Protein 2WBS (pdb70)

Foldseek 3Di:
DFDAFAPPPLDGDTHPDPVVSVVLNVQCDDCFSAFAPPPPPGDTHNDNVVNVLVCCVVVVDFPAAAPVDGDTHSDPVVSVVVVVVVD

Nearest PDB structures (foldseek):
  2wbs-assembly1_A  TM=1.012E+00  e=1.699E-18  Mus musculus
  5kea-assembly1_A  TM=6.544E-01  e=1.961E-14  Mus musculus
  6b0r-assembly1_D  TM=6.477E-01  e=1.232E-09  Homo sapiens
  6blw-assembly1_A  TM=6.410E-01  e=1.616E-09  Homo sapiens
  6b0o-assembly2_D  TM=6.554E-01  e=1.851E-09  Homo sapiens

Radius of gyration: 16.54 Å; Cα contacts (8 Å, |Δi|>4): 108; chains: 1; bounding box: 49×30×31 Å

InterPro domains:
  IPR013087 Zinc finger C2H2-type [PF00096] (400-424)
  IPR013087 Zinc finger C2H2-type [PF00096] (430-454)
  IPR013087 Zinc finger C2H2-type [PF00096] (460-482)
  IPR013087 Zinc finger C2H2-type [PS00028] (402-424)
  IPR013087 Zinc finger C2H2-type [PS00028] (432-454)
  IPR013087 Zinc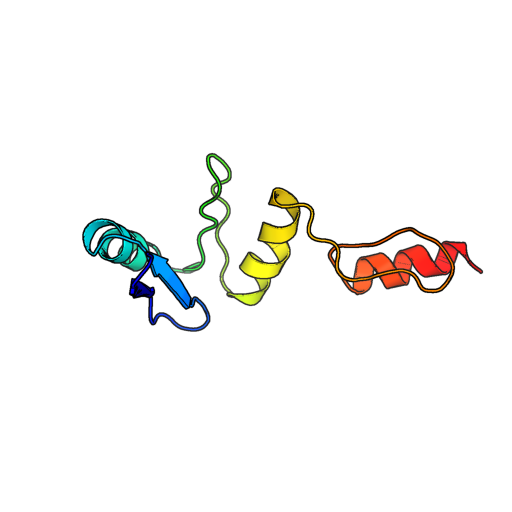 finger C2H2-type [PS00028] (462-482)
  IPR013087 Zinc finger C2H2-type [PS50157] (400-429)
  IPR013087 Zinc finger C2H2-type [PS50157] (430-459)
  IPR013087 Zinc finger C2H2-type [PS50157] (460-483)
  IPR013087 Zinc finger C2H2-type [SM00355] (400-424)
  IPR013087 Zinc finger C2H2-type [SM00355] (430-454)
  IPR013087 Zinc finger C2H2-type [SM00355] (460-482)
  IPR036236 Zinc finger C2H2 superfamily [SSF57667] (414-458)
  IPR036236 Zinc finger C2H2 superfamily [SSF57667] (447-482)

Secondary structure (DSSP, 8-state):
---EE--STTT--EESSHHHHHHHHTTS-SS--EE--STTT--EESSHHHHHHHHHHHH----EE-SSSS-EESSHHHHHHHGGGG-

B-factor: mean 21.45, std 9.94, range [4.9, 62.05]

Organism: Mus musculus (NCBI:txid10090)

Sequence (87 aa):
TATHTCDDYAGCGKTYTKSSHLKAHLRTHTGEKPYHCDWDGCGWKFARSDELTRHYRKHTGHRPFQQCQKCDRAFSRSDHLALHMKRHF

Solvent-accessible surface area: 6526 Å² total; per-residue (Å²): 158,40,109,57,60,2,137,80,71,64,35,43,59,66,45,76,117,72,69,87,26,130,49,22,86,154,41,24,88,65,153,96,14,22,68,11,82,106,140,90,35,69,144,29,29,51,143,34,78,50,19,78,111,23,70,56,134,39,77,28,102,137,68,68,83,4,163,138,44,144,128,24,27,28,64,70,66,76,33,64,122,21,61,125,199,62,192

GO terms:
  GO:0000981 DNA-binding transcription factor activity, RNA polymerase II-specific (F, IDA)
  GO:0045944 positive regulation of transcription by RNA polymerase II (P, IDA)
  GO:0030336 negative regulation of cell migration (P, IMP)
  GO:0006351 DNA-templated transcription (P, IMP)
  GO:0045595 regulation of cell differentiation (P, IDA)
  GO:0045893 positive regulation of DNA-templated transcription (P, IDA)
  GO:0019827 stem cell population maintenance (P, IDA)
  GO:0005634 nucleus (C, EXP)
  GO:0005515 protein binding (F, IPI)
  GO:0005634 nucleus (C, IDA)
  GO:0005737 cytoplasm (C, IDA)
  GO:0000976 transcription cis-regulatory region binding (F, IDA)
  GO:0001228 DNA-binding transcription activator activity, RNA polymerase II-specific (F, IDA)
  GO:0003700 DNA-binding transcription factor activity (F, IDA)
  GO:0031490 chromatin DNA binding (F, IDA)
  GO:0043565 sequence-specific DNA binding (F, IDA)
  GO:1990830 cellular response to leukemia inhibitory factor (P, IEP)
  GO:0032526 response to retinoic acid (P, IDA)
  GO:0006357 regulation of transcription by RNA polymerase II (P, IDA)
  GO:0008285 negative regulation of cell population proliferation (P, IDA)

Structure (mmCIF, N/CA/C/O backbone):
data_2WBS
#
_entry.id   2WBS
#
_cell.length_a   41.000
_cell.length_b   45.970
_cell.length_c   73.910
_cell.angle_alpha   90.00
_cell.angle_beta   90.00
_cell.angle_gamma   90.00
#
_symmetry.space_group_name_H-M   'P 21 21 21'
#
loop_
_entity.id
_entity.type
_entity.pdbx_description
1 polymer 'KRUEPPEL-LIKE FACTOR 4'
2 polymer "5'-D(*GP*AP*GP*GP*CP*GP*CP)-3'"
3 polymer "5'-D(*GP*CP*GP*CP*CP*TP*CP)-3'"
4 non-polymer 'ZINC ION'
5 non-polymer GLYCEROL
6 water water
#
loop_
_atom_site.group_PDB
_atom_site.id
_atom_site.type_symbol
_atom_site.label_atom_id
_atom_site.label_alt_id
_atom_site.label_comp_id
_atom_site.label_asym_id
_atom_site.label_entity_id
_atom_site.label_seq_id
_atom_site.pdbx_PDB_ins_code
_atom_site.Cartn_x
_atom_site.Cartn_y
_atom_site.Cartn_z
_atom_site.occupancy
_atom_site.B_iso_or_equiv
_atom_site.auth_seq_id
_atom_site.auth_comp_id
_atom_site.auth_asym_id
_atom_site.auth_atom_id
_atom_site.pdbx_PDB_model_num
ATOM 1 N N . THR A 1 3 ? 20.016 33.862 -5.110 1.00 42.65 397 THR A N 1
ATOM 2 C CA . THR A 1 3 ? 18.733 33.216 -4.710 1.00 43.01 397 THR A CA 1
ATOM 3 C C . THR A 1 3 ? 18.524 33.355 -3.193 1.00 41.87 397 THR A C 1
ATOM 4 O O . THR A 1 3 ? 17.458 33.786 -2.754 1.00 37.11 397 THR A O 1
ATOM 8 N N . ALA A 1 4 ? 19.552 33.025 -2.406 1.00 45.30 398 ALA A N 1
ATOM 9 C CA . ALA A 1 4 ? 19.497 33.131 -0.939 1.00 45.93 398 ALA A CA 1
ATOM 10 C C . ALA A 1 4 ? 19.927 34.535 -0.485 1.00 46.33 398 ALA A C 1
ATOM 11 O O . ALA A 1 4 ? 21.110 34.875 -0.554 1.00 47.37 398 ALA A O 1
ATOM 13 N N . THR A 1 5 ? 18.965 35.338 -0.027 1.00 46.71 399 THR A N 1
ATOM 14 C CA . THR A 1 5 ? 19.223 36.726 0.392 1.00 47.07 399 THR A CA 1
ATOM 15 C C . THR A 1 5 ? 19.041 36.982 1.907 1.00 47.98 399 THR A C 1
ATOM 16 O O . THR A 1 5 ? 19.415 38.049 2.397 1.00 48.03 399 THR A O 1
ATOM 20 N N . HIS A 1 6 ? 18.487 36.005 2.636 1.00 47.29 400 HIS A N 1
ATOM 21 C CA . HIS A 1 6 ? 18.196 36.138 4.079 1.00 47.15 400 HIS A CA 1
ATOM 22 C C . HIS A 1 6 ? 19.3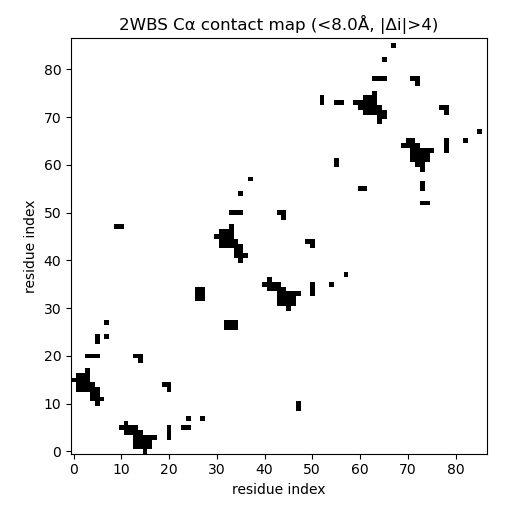09 35.512 4.940 1.00 46.04 400 HIS A C 1
ATOM 23 O O . HIS A 1 6 ? 19.362 34.284 5.114 1.00 43.34 400 HIS A O 1
ATOM 30 N N . THR A 1 7 ? 20.182 36.363 5.480 1.00 41.48 401 THR A N 1
ATOM 31 C CA . THR A 1 7 ? 21.378 35.909 6.196 1.00 41.94 401 THR A CA 1
ATOM 32 C C . THR A 1 7 ? 21.201 35.899 7.722 1.00 39.80 401 THR A C 1
ATOM 33 O O . THR A 1 7 ? 20.724 36.869 8.309 1.00 41.11 401 THR A O 1
ATOM 37 N N . CYS A 1 8 ? 21.586 34.792 8.354 1.00 36.23 402 CYS A N 1
ATOM 38 C CA . CYS A 1 8 ? 21.672 34.729 9.807 1.00 33.57 402 CYS A CA 1
ATOM 39 C C . CYS A 1 8 ? 22.850 35.581 10.231 1.00 34.25 402 CYS A C 1
ATOM 40 O O . CYS A 1 8 ? 23.957 35.428 9.701 1.00 36.26 402 CYS A O 1
ATOM 43 N N . ASP A 1 9 ? 22.616 36.471 11.189 1.00 32.69 403 ASP A N 1
ATOM 44 C CA A ASP A 1 9 ? 23.717 37.330 11.629 0.50 33.43 403 ASP A CA 1
ATOM 45 C CA B ASP A 1 9 ? 23.618 37.400 11.710 0.50 31.78 403 ASP A CA 1
ATOM 46 C C . ASP A 1 9 ? 24.324 36.869 12.965 1.00 34.47 403 ASP A C 1
ATOM 47 O O . ASP A 1 9 ? 25.182 37.548 13.530 1.00 38.25 403 ASP A O 1
ATOM 56 N N . TYR A 1 10 ? 23.945 35.666 13.414 1.00 34.05 404 TYR A N 1
ATOM 57 C CA . TYR A 1 10 ? 24.510 35.079 14.640 1.00 33.47 404 TYR A CA 1
ATOM 58 C C . TYR A 1 10 ? 26.025 34.914 14.545 1.00 35.05 404 TYR A C 1
ATOM 59 O O . TYR A 1 10 ? 26.554 34.642 13.469 1.00 33.03 404 TYR A O 1
ATOM 68 N N . ALA A 1 11 ? 26.701 35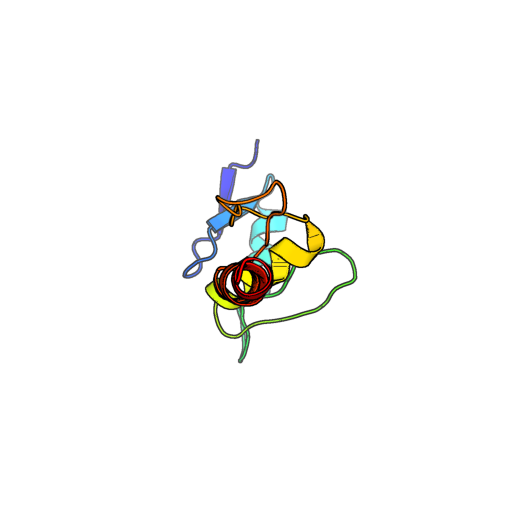.074 15.686 1.00 33.74 405 ALA A N 1
ATOM 69 C CA . ALA A 1 11 ? 28.162 34.963 15.786 1.00 35.23 405 ALA A CA 1
ATOM 70 C C . ALA A 1 11 ? 28.739 33.708 15.107 1.00 28.98 405 ALA A C 1
ATOM 71 O O . ALA A 1 11 ? 28.422 32.591 15.504 1.00 30.80 405 ALA A O 1
ATOM 73 N N . GLY A 1 12 ? 29.578 33.907 14.088 1.00 33.08 406 GLY A N 1
ATOM 74 C CA . GLY A 1 12 ? 30.275 32.799 13.414 1.00 32.37 406 GLY A CA 1
ATOM 75 C C . GLY A 1 12 ? 29.416 31.894 12.521 1.00 37.84 406 GLY A C 1
ATOM 76 O O . GLY A 1 12 ? 29.869 30.815 12.118 1.00 36.40 406 GLY A O 1
ATOM 77 N N . CYS A 1 13 ? 28.196 32.326 12.181 1.00 34.43 407 CYS A N 1
ATOM 78 C CA . CYS A 1 13 ? 27.265 31.482 11.422 1.00 32.92 407 CYS A CA 1
ATOM 79 C C . CYS A 1 13 ? 27.285 31.791 9.930 1.00 38.11 407 CYS A C 1
ATOM 80 O O . CYS A 1 13 ? 27.891 31.046 9.163 1.00 42.90 407 CYS A O 1
ATOM 83 N N . GLY A 1 14 ? 26.618 32.872 9.517 1.00 41.62 408 GLY A N 1
ATOM 84 C CA . GLY A 1 14 ? 26.585 33.286 8.101 1.00 43.86 408 GLY A CA 1
ATOM 85 C C . GLY A 1 14 ? 25.640 32.523 7.167 1.00 42.25 408 GLY A C 1
ATOM 86 O O . GLY A 1 14 ? 25.502 32.897 5.993 1.00 41.87 408 GLY A O 1
ATOM 87 N N . LYS A 1 15 ? 24.993 31.465 7.674 1.00 38.34 409 LYS A N 1
ATOM 88 C CA . LYS A 1 15 ? 24.040 30.672 6.887 1.00 35.04 409 LYS A CA 1
ATOM 89 C C . LYS A 1 15 ? 22.964 31.572 6.271 1.00 34.22 409 LYS A C 1
ATOM 90 O O . LYS A 1 15 ? 22.407 32.430 6.952 1.00 34.34 409 LYS A O 1
ATOM 96 N N . THR A 1 16 ? 22.693 31.374 4.979 1.00 35.84 410 THR A N 1
ATOM 97 C CA . THR A 1 16 ? 21.737 32.210 4.231 1.00 31.16 410 THR A CA 1
ATOM 98 C C . THR A 1 16 ? 20.558 31.361 3.761 1.00 32.46 410 THR A C 1
ATOM 99 O O . THR A 1 16 ? 20.695 30.147 3.554 1.00 25.32 410 THR A O 1
ATOM 103 N N . TYR A 1 17 ? 19.389 31.987 3.632 1.00 30.11 411 TYR A N 1
ATOM 104 C CA . TYR A 1 17 ? 18.166 31.259 3.278 1.00 29.75 411 TYR A CA 1
ATOM 105 C C . TYR A 1 17 ? 17.429 31.980 2.150 1.00 29.72 411 TYR A C 1
ATOM 106 O O . TYR A 1 17 ? 17.593 33.194 1.960 1.00 28.53 411 TYR A O 1
ATOM 115 N N . THR A 1 18 ? 16.660 31.210 1.383 1.00 27.76 412 THR A N 1
ATOM 116 C CA . THR A 1 18 ? 15.882 31.755 0.270 1.00 28.68 412 THR A CA 1
ATOM 117 C C . THR A 1 18 ? 14.618 32.437 0.790 1.00 30.78 412 THR A C 1
ATOM 118 O O . THR A 1 18 ? 14.110 33.371 0.158 1.00 35.25 412 THR A O 1
ATOM 122 N N . LYS A 1 19 ? 14.124 31.977 1.944 1.00 33.56 413 LYS A N 1
ATOM 123 C CA . LYS A 1 19 ? 12.923 32.544 2.581 1.00 35.31 413 LYS A CA 1
ATOM 124 C C . LYS A 1 19 ? 13.207 33.136 3.978 1.00 35.01 413 LYS A C 1
ATOM 125 O O . LYS A 1 19 ? 14.055 32.628 4.731 1.00 33.25 413 LYS A O 1
ATOM 131 N N . SER A 1 20 ? 12.476 34.201 4.314 1.00 34.33 414 SER A N 1
ATOM 132 C CA . SER A 1 20 ? 12.438 34.742 5.684 1.00 33.32 414 SER A CA 1
ATOM 133 C C . SER A 1 20 ? 11.974 33.637 6.653 1.00 32.73 414 SER A C 1
ATOM 134 O O . SER A 1 20 ? 12.495 33.509 7.771 1.00 30.98 414 SER A O 1
ATOM 137 N N . SER A 1 21 ? 11.005 32.843 6.190 1.00 27.46 415 SER A N 1
ATOM 138 C CA . SER A 1 21 ? 10.469 31.696 6.917 1.00 27.25 415 SER A CA 1
ATOM 139 C C . SER A 1 21 ? 11.577 30.807 7.461 1.00 29.22 415 SER A C 1
ATOM 140 O O . SER A 1 21 ? 11.584 30.457 8.646 1.00 26.78 415 SER A O 1
ATOM 143 N N . HIS A 1 22 ? 12.510 30.449 6.582 1.00 27.33 416 HIS A N 1
ATOM 144 C CA . HIS A 1 22 ? 13.575 29.523 6.933 1.00 31.92 416 HIS A CA 1
ATOM 145 C C . HIS A 1 22 ? 14.635 30.140 7.859 1.00 26.57 416 HIS A C 1
ATOM 146 O O . HIS A 1 22 ? 15.104 29.458 8.769 1.00 25.06 416 HIS A O 1
ATOM 153 N N . LEU A 1 23 ? 15.012 31.405 7.606 1.00 25.73 417 LEU A N 1
ATOM 154 C CA . LEU A 1 23 ? 15.963 32.143 8.458 1.00 24.00 417 LEU A CA 1
ATOM 155 C C . LEU A 1 23 ? 15.428 32.311 9.876 1.00 23.53 417 LEU A C 1
ATOM 156 O O . LEU A 1 23 ? 16.166 32.136 10.846 1.00 25.34 417 LEU A O 1
ATOM 161 N N . LYS A 1 24 ? 14.149 32.687 9.973 1.00 24.85 418 LYS A N 1
ATOM 162 C CA . LYS A 1 24 ? 13.403 32.772 11.246 1.00 23.89 418 LYS A CA 1
ATOM 163 C C . LYS A 1 24 ? 13.546 31.490 12.105 1.00 23.74 418 LYS A C 1
ATOM 164 O O . LYS A 1 24 ? 13.960 31.565 13.268 1.00 20.48 418 LYS A O 1
ATOM 170 N N . ALA A 1 25 ? 13.248 30.325 11.520 1.00 20.29 419 ALA A N 1
ATOM 171 C CA . ALA A 1 25 ? 13.299 29.062 12.254 1.00 20.30 419 ALA A CA 1
ATOM 172 C C . ALA A 1 25 ? 14.747 28.649 12.506 1.00 25.01 419 ALA A C 1
ATOM 173 O O . ALA A 1 25 ? 15.053 28.008 13.519 1.00 19.90 419 ALA A O 1
ATOM 175 N N . HIS A 1 26 ? 15.643 28.993 11.587 1.00 25.05 420 HIS A N 1
ATOM 176 C CA . HIS A 1 26 ? 17.055 28.731 11.849 1.00 26.99 420 HIS A CA 1
ATOM 177 C C . HIS A 1 26 ? 17.538 29.505 13.072 1.00 24.06 420 HIS A C 1
ATOM 178 O O . HIS A 1 26 ? 18.224 28.934 13.916 1.00 22.18 420 HIS A O 1
ATOM 185 N N . LEU A 1 27 ? 17.182 30.794 13.152 1.00 25.14 421 LEU A N 1
ATOM 186 C CA . LEU A 1 27 ? 17.594 31.670 14.271 1.00 21.14 421 LEU A CA 1
ATOM 187 C C . LEU A 1 27 ? 17.219 31.091 15.643 1.00 23.06 421 LEU A C 1
ATOM 188 O O . LEU A 1 27 ? 17.924 31.336 16.626 1.00 21.42 421 LEU A O 1
ATOM 193 N N . ARG A 1 28 ? 16.130 30.317 15.697 1.00 20.91 422 ARG A N 1
ATOM 194 C CA . ARG A 1 28 ? 15.673 29.674 16.935 1.00 22.49 422 ARG A CA 1
ATOM 195 C C . ARG A 1 28 ? 16.655 28.609 17.457 1.00 18.01 422 ARG A C 1
ATOM 196 O O . ARG A 1 28 ? 16.635 28.298 18.643 1.00 19.15 422 ARG A O 1
ATOM 204 N N . THR A 1 29 ? 17.491 28.044 16.582 1.00 21.03 423 THR A N 1
ATOM 205 C CA . THR A 1 29 ? 18.443 26.996 16.975 1.00 19.42 423 THR A CA 1
ATOM 206 C C . THR A 1 29 ? 19.628 27.554 17.769 1.00 19.77 423 THR A C 1
ATOM 207 O O . THR A 1 29 ? 20.297 26.812 18.474 1.00 15.99 423 THR A O 1
ATOM 211 N N . HIS A 1 30 ? 19.891 28.854 17.633 1.00 23.39 424 HIS A N 1
ATOM 212 C CA . HIS A 1 30 ? 21.045 29.484 18.270 1.00 22.27 424 HIS A CA 1
ATOM 213 C C . HIS A 1 30 ? 20.671 29.811 19.717 1.00 24.98 424 HIS A C 1
ATOM 214 O O . HIS A 1 30 ? 20.396 30.959 20.075 1.00 24.18 424 HIS A O 1
ATOM 221 N N . THR A 1 31 ? 20.637 28.766 20.537 1.00 21.49 425 THR A N 1
ATOM 222 C CA . THR A 1 31 ? 20.189 28.859 21.917 1.00 20.32 425 THR A CA 1
ATOM 223 C C . THR A 1 31 ? 20.884 27.777 22.738 1.00 17.09 425 THR A C 1
ATOM 224 O O . THR A 1 31 ? 21.304 26.762 22.193 1.00 18.96 425 THR A O 1
ATOM 228 N N . GLY A 1 32 ? 21.015 28.008 24.045 1.00 15.99 426 GLY A N 1
ATOM 229 C CA . GLY A 1 32 ? 21.530 26.995 24.968 1.00 12.49 426 GLY A CA 1
ATOM 230 C C . GLY A 1 32 ? 23.044 26.857 25.094 1.00 17.09 426 GLY A C 1
ATOM 231 O O . GLY A 1 32 ? 23.828 27.745 24.702 1.00 14.62 426 GLY A O 1
ATOM 232 N N . GLU A 1 33 ? 23.441 25.718 25.658 1.00 15.36 427 GLU A N 1
ATOM 233 C CA . GLU A 1 33 ? 24.844 25.388 25.860 1.00 17.28 427 GLU A CA 1
ATOM 234 C C . GLU A 1 33 ? 25.568 25.202 24.524 1.00 17.56 427 GLU A C 1
ATOM 235 O O . GLU A 1 33 ? 26.761 25.500 24.430 1.00 16.21 427 GLU A O 1
ATOM 241 N N . LYS A 1 34 ? 24.844 24.757 23.490 1.00 18.55 428 LYS A N 1
ATOM 242 C CA . LYS A 1 34 ? 25.447 24.461 22.161 1.00 12.15 428 LYS A CA 1
ATOM 243 C C . LYS A 1 34 ? 24.617 25.041 21.006 1.00 16.53 428 LYS A C 1
ATOM 244 O O . LYS A 1 34 ? 23.794 24.333 20.430 1.00 14.16 428 LYS A O 1
ATOM 250 N N . PRO A 1 35 ? 24.815 26.336 20.690 1.00 16.67 429 PRO A N 1
ATOM 251 C CA . PRO A 1 35 ? 23.927 27.020 19.743 1.00 17.06 429 PRO A CA 1
ATOM 252 C C . PRO A 1 35 ? 24.265 26.780 18.287 1.00 18.55 429 PRO A C 1
ATOM 253 O O . PRO A 1 35 ? 23.678 27.442 17.431 1.00 15.33 429 PRO A O 1
ATOM 257 N N . TYR A 1 36 ? 25.200 25.852 18.013 1.00 15.93 430 TYR A N 1
ATOM 258 C CA . TYR A 1 36 ? 25.605 25.492 16.647 1.00 17.04 430 TYR A CA 1
ATOM 259 C C . TYR A 1 36 ? 25.160 24.057 16.341 1.00 17.47 430 TYR A C 1
ATOM 260 O O . TYR A 1 36 ? 25.827 23.093 16.664 1.00 14.91 430 TYR A O 1
ATOM 269 N N . HIS A 1 37 ? 23.977 23.967 15.758 1.00 14.69 431 HIS A N 1
ATOM 270 C CA . HIS A 1 37 ? 23.302 22.734 15.432 1.00 18.14 431 HIS A CA 1
ATOM 271 C C . HIS A 1 37 ? 23.637 22.361 14.004 1.00 19.46 431 HIS A C 1
ATOM 272 O O . HIS A 1 37 ? 23.388 23.146 13.083 1.00 17.40 431 HIS A O 1
ATOM 279 N N . CYS A 1 38 ? 24.174 21.153 13.822 1.00 16.07 432 CYS A N 1
ATOM 280 C CA . CYS A 1 38 ? 24.345 20.614 12.488 1.00 14.45 432 CYS A CA 1
ATOM 281 C C . CYS A 1 38 ? 22.971 20.433 11.869 1.00 15.88 432 CYS A C 1
ATOM 282 O O . CYS A 1 38 ? 22.038 19.903 12.517 1.00 13.59 432 CYS A O 1
ATOM 285 N N . ASP A 1 39 ? 22.856 20.876 10.622 1.00 14.14 433 ASP A N 1
ATOM 286 C CA . ASP A 1 39 ? 21.579 20.870 9.921 1.00 17.92 433 ASP A CA 1
ATOM 287 C C . ASP A 1 39 ? 21.467 19.776 8.886 1.00 17.34 433 ASP A C 1
ATOM 288 O O . ASP A 1 39 ? 20.535 19.764 8.101 1.00 16.49 433 ASP A O 1
ATOM 293 N N . TRP A 1 40 ? 22.404 18.835 8.917 1.00 16.81 434 TRP A N 1
ATOM 294 C CA . TRP A 1 40 ? 22.382 17.683 8.035 1.00 13.40 434 TRP A CA 1
ATOM 295 C C . TRP A 1 40 ? 21.285 16.739 8.465 1.00 14.90 434 TRP A C 1
ATOM 296 O O . TRP A 1 40 ? 21.128 16.399 9.648 1.00 14.50 434 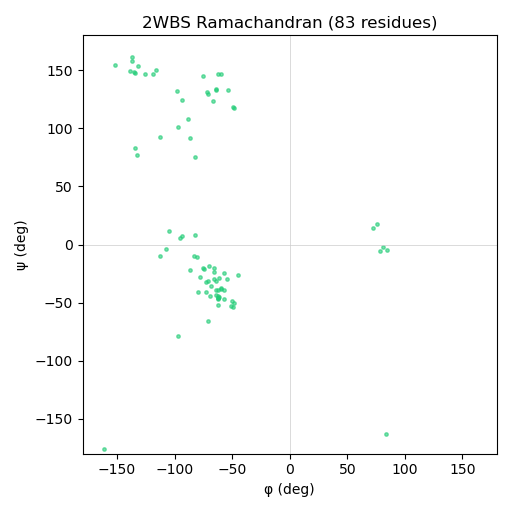TRP A O 1
ATOM 307 N N . ASP A 1 41 ? 20.485 16.333 7.492 1.00 17.78 435 ASP A N 1
ATOM 308 C CA . ASP A 1 41 ? 19.342 15.483 7.739 1.00 17.53 435 ASP A CA 1
ATOM 309 C C . ASP A 1 41 ? 19.711 14.277 8.599 1.00 16.89 435 ASP A C 1
ATOM 310 O O . ASP A 1 41 ? 20.559 13.471 8.214 1.00 20.67 435 ASP A O 1
ATOM 315 N N . GLY A 1 42 ? 19.107 14.175 9.782 1.00 19.55 436 GLY A N 1
ATOM 316 C CA . GLY A 1 42 ? 19.251 12.965 10.619 1.00 19.32 436 GLY A CA 1
ATOM 317 C C . GLY A 1 42 ? 20.476 12.888 11.519 1.00 25.39 436 GLY A C 1
ATOM 318 O O . GLY A 1 42 ? 20.624 11.956 12.323 1.00 18.81 436 GLY A O 1
ATOM 319 N N . CYS A 1 43 ? 21.351 13.875 11.396 1.00 18.55 437 CYS A N 1
ATOM 320 C CA . CYS A 1 43 ? 22.583 13.930 12.205 1.00 18.64 437 CYS A CA 1
ATOM 321 C C . CYS A 1 43 ? 22.298 14.262 13.679 1.00 18.69 437 CYS A C 1
ATOM 322 O O . CYS A 1 43 ? 22.548 13.434 14.584 1.00 21.58 437 CYS A O 1
ATOM 325 N N . GLY A 1 44 ? 21.806 15.477 13.920 1.00 18.29 438 GLY A N 1
ATOM 326 C CA . GLY A 1 44 ? 21.453 15.918 15.284 1.00 17.47 438 GLY A CA 1
ATOM 327 C C . GLY A 1 44 ? 22.573 16.405 16.178 1.00 21.60 438 GLY A C 1
ATOM 328 O O . GLY A 1 44 ? 22.325 16.815 17.329 1.00 22.15 438 GLY A O 1
ATOM 329 N N . TRP A 1 45 ? 23.812 16.371 15.701 1.00 18.79 439 TRP A N 1
ATOM 330 C CA . TRP A 1 45 ? 24.926 16.928 16.509 1.00 17.44 439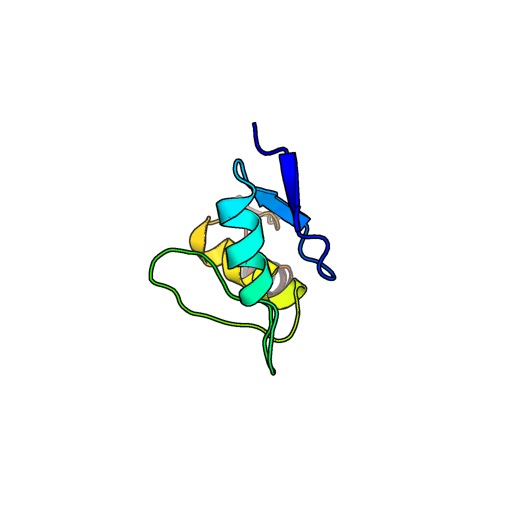 TRP A CA 1
ATOM 331 C C . TRP A 1 45 ? 24.763 18.425 16.765 1.00 17.26 439 TRP A C 1
ATOM 332 O O . TRP A 1 45 ? 24.209 19.154 15.953 1.00 19.06 439 TRP A O 1
ATOM 343 N N . LYS A 1 46 ? 25.232 18.856 17.943 1.00 15.59 440 LYS A N 1
ATOM 344 C CA . LYS A 1 46 ? 25.211 20.252 18.356 1.00 15.79 440 LYS A CA 1
ATOM 345 C C . LYS A 1 46 ? 26.577 20.637 18.956 1.00 19.06 440 LYS A C 1
ATOM 346 O O . LYS A 1 46 ? 27.237 19.811 19.578 1.00 19.76 440 LYS A O 1
ATOM 348 N N . PHE A 1 47 ? 26.992 21.889 18.783 1.00 18.51 441 PHE A N 1
ATOM 349 C CA . PHE A 1 47 ? 28.289 22.325 19.275 1.00 21.58 441 PHE A CA 1
ATOM 350 C C . PHE A 1 47 ? 28.251 23.657 19.979 1.00 20.02 441 PHE A C 1
ATOM 351 O O . PHE A 1 47 ? 27.468 24.551 19.646 1.00 18.54 441 PHE A O 1
ATOM 359 N N . ALA A 1 48 ? 29.152 23.775 20.949 1.00 18.55 442 ALA A N 1
ATOM 360 C CA . ALA A 1 48 ? 29.359 24.984 21.713 1.00 17.04 442 ALA A CA 1
ATOM 361 C C . ALA A 1 48 ? 30.018 26.065 20.873 1.00 15.29 442 ALA A C 1
ATOM 362 O O . ALA A 1 48 ? 29.757 27.236 21.081 1.00 16.14 442 ALA A O 1
ATOM 364 N N . ARG A 1 49 ? 30.865 25.675 19.910 1.00 16.75 443 ARG A N 1
ATOM 365 C CA . ARG A 1 49 ? 31.629 26.626 19.098 1.00 11.90 443 ARG A CA 1
ATOM 366 C C . ARG A 1 49 ? 31.429 26.424 17.565 1.00 18.29 443 ARG A C 1
ATOM 367 O O . ARG A 1 49 ? 31.295 25.273 17.078 1.00 16.03 443 ARG A O 1
ATOM 375 N N . SER A 1 50 ? 31.467 27.530 16.820 1.00 17.46 444 SER A N 1
ATOM 376 C CA . SER A 1 50 ? 31.214 27.496 15.383 1.00 19.92 444 SER A CA 1
ATOM 377 C C . SER A 1 50 ? 32.276 26.682 14.677 1.00 19.81 444 SER A C 1
ATOM 378 O O . SER A 1 50 ? 31.928 25.947 13.772 1.00 15.87 444 SER A O 1
ATOM 381 N N . ASP A 1 51 ? 33.544 26.804 15.105 1.00 17.16 445 ASP A N 1
ATOM 382 C CA . ASP A 1 51 ? 34.662 26.056 14.477 1.00 17.02 445 ASP A CA 1
ATOM 383 C C . ASP A 1 51 ? 34.438 24.549 14.581 1.00 16.89 445 ASP A C 1
ATOM 384 O O . ASP A 1 51 ? 34.765 23.792 13.645 1.00 12.25 445 ASP A O 1
ATOM 389 N N . GLU A 1 52 ? 33.881 24.113 15.711 1.00 13.88 446 GLU A N 1
ATOM 390 C CA . GLU A 1 52 ? 33.578 22.693 15.930 1.00 14.73 446 GLU A CA 1
ATOM 391 C C . GLU A 1 52 ? 32.519 22.185 14.933 1.00 11.52 446 GLU A C 1
ATOM 392 O O . GLU A 1 52 ? 32.607 21.076 14.438 1.00 12.46 446 GLU A O 1
ATOM 398 N N . LEU A 1 53 ? 31.468 22.977 14.715 1.00 10.80 447 LEU A N 1
ATOM 399 C CA . LEU A 1 53 ? 30.477 22.635 13.681 1.00 10.36 447 LEU A CA 1
ATOM 400 C C . LEU A 1 53 ? 31.113 22.612 12.274 1.00 9.54 447 LEU A C 1
ATOM 401 O O . LEU A 1 53 ? 30.916 21.681 11.526 1.00 11.93 447 LEU A O 1
ATOM 406 N N . THR A 1 54 ? 31.900 23.617 11.923 1.00 9.16 448 THR A N 1
ATOM 407 C CA . THR A 1 54 ? 32.536 23.665 10.598 1.00 12.38 448 THR A CA 1
ATOM 408 C C . THR A 1 54 ? 33.391 22.432 10.341 1.00 11.77 448 THR A C 1
ATOM 409 O O . THR A 1 54 ? 33.322 21.821 9.272 1.00 10.34 448 THR A O 1
ATOM 413 N N . ARG A 1 55 ? 34.192 22.092 11.339 1.00 8.87 449 ARG A N 1
ATOM 414 C CA . ARG A 1 55 ? 35.048 20.898 11.274 1.00 7.51 449 ARG A CA 1
ATOM 415 C C . ARG A 1 55 ? 34.202 19.610 11.155 1.00 12.89 449 ARG A C 1
ATOM 416 O O . ARG A 1 55 ? 34.439 18.766 10.275 1.00 12.17 449 ARG A O 1
ATOM 424 N N . HIS A 1 56 ? 33.240 19.445 12.062 1.00 9.01 450 HIS A N 1
ATOM 425 C CA . HIS A 1 56 ? 32.286 18.325 11.994 1.00 8.70 450 HIS A CA 1
ATOM 426 C C . HIS A 1 56 ? 31.616 18.148 10.606 1.00 11.97 450 HIS A C 1
ATOM 427 O O . HIS A 1 56 ? 31.520 17.028 10.080 1.00 12.94 450 HIS A O 1
ATOM 434 N N . TYR A 1 57 ? 31.110 19.246 10.062 1.00 13.53 4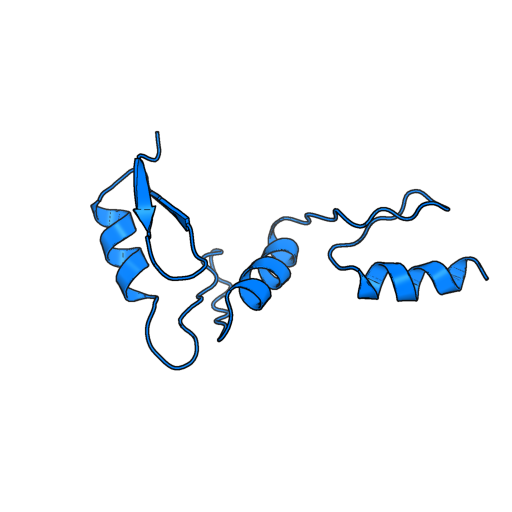51 TYR A N 1
ATOM 435 C CA . TYR A 1 57 ? 30.301 19.219 8.846 1.00 12.57 451 TYR A CA 1
ATOM 436 C C . TYR A 1 57 ? 31.101 18.660 7.620 1.00 11.88 451 TYR A C 1
ATOM 437 O O . TYR A 1 57 ? 30.520 18.079 6.741 1.00 14.79 451 TYR A O 1
ATOM 446 N N . ARG A 1 58 ? 32.426 18.831 7.594 1.00 11.62 452 ARG A N 1
ATOM 447 C CA . ARG A 1 58 ? 33.244 18.176 6.552 1.00 14.20 452 ARG A CA 1
ATOM 448 C C . ARG A 1 58 ? 33.060 16.637 6.548 1.00 12.68 452 ARG A C 1
ATOM 449 O O . ARG A 1 58 ? 33.324 15.993 5.521 1.00 14.21 452 ARG A O 1
ATOM 457 N N . LYS A 1 59 ? 32.666 16.033 7.681 1.00 15.32 453 LYS A N 1
ATOM 458 C CA . LYS A 1 59 ? 32.433 14.586 7.631 1.00 17.54 453 LYS A CA 1
ATOM 459 C C . LYS A 1 59 ? 31.268 14.254 6.689 1.00 20.03 453 LYS A C 1
ATOM 460 O O . LYS A 1 59 ? 31.249 13.202 6.070 1.00 15.40 453 LYS A O 1
ATOM 466 N N . HIS A 1 60 ? 30.298 15.156 6.589 1.00 17.97 454 HIS A N 1
ATOM 467 C CA . HIS A 1 60 ? 29.104 14.936 5.769 1.00 14.35 454 HIS A CA 1
ATOM 468 C C . HIS A 1 60 ? 29.375 15.206 4.287 1.00 16.90 454 HIS A C 1
ATOM 469 O O . HIS A 1 60 ? 28.905 14.458 3.450 1.00 16.65 454 HIS A O 1
ATOM 476 N N . THR A 1 61 ? 30.131 16.268 3.976 1.00 13.17 455 THR A N 1
ATOM 477 C CA . THR A 1 61 ? 30.448 16.658 2.607 1.00 15.43 455 THR A CA 1
ATOM 478 C C . THR A 1 61 ? 31.690 15.951 2.015 1.00 13.40 455 THR A C 1
ATOM 479 O O . THR A 1 61 ? 31.863 15.901 0.797 1.00 18.63 455 THR A O 1
ATOM 483 N N . GLY A 1 62 ? 32.568 15.444 2.877 1.00 14.90 456 GLY A N 1
ATOM 484 C CA . GLY A 1 62 ? 33.814 14.832 2.397 1.00 22.20 456 GLY A CA 1
ATOM 485 C C . GLY A 1 62 ? 34.842 15.874 1.950 1.00 21.55 456 GLY A C 1
ATOM 486 O O . GLY A 1 62 ? 35.784 15.567 1.231 1.00 21.64 456 GLY A O 1
ATOM 487 N N . HIS A 1 63 ? 34.670 17.118 2.369 1.00 16.21 457 HIS A N 1
ATOM 488 C CA . HIS A 1 63 ? 35.627 18.168 2.030 1.00 14.45 457 HIS A CA 1
ATOM 489 C C . HIS A 1 63 ? 36.959 17.878 2.707 1.00 16.91 457 HIS A C 1
ATOM 490 O O . HIS A 1 63 ? 37.006 17.725 3.939 1.00 12.88 457 HIS A O 1
ATOM 497 N N . ARG A 1 64 ? 38.027 17.785 1.913 1.00 14.11 458 ARG A N 1
ATOM 498 C CA . ARG A 1 64 ? 39.345 17.401 2.443 1.00 11.92 458 ARG A CA 1
ATOM 499 C C . ARG A 1 64 ? 40.407 18.331 1.937 1.00 16.69 458 ARG A C 1
ATOM 500 O O . ARG A 1 64 ? 41.148 17.967 1.019 1.00 16.14 458 ARG A O 1
ATOM 508 N N . PRO A 1 65 ? 40.496 19.541 2.515 1.00 17.36 459 PRO A N 1
ATOM 509 C CA . PRO A 1 65 ? 41.381 20.544 1.944 1.00 17.02 459 PRO A CA 1
ATOM 510 C C . PRO A 1 65 ? 42.853 20.391 2.312 1.00 20.43 459 PRO A C 1
ATOM 511 O O . PRO A 1 65 ? 43.691 21.057 1.692 1.00 18.84 459 PRO A O 1
ATOM 515 N N . PHE A 1 66 ? 43.158 19.523 3.276 1.00 15.69 460 PHE A N 1
ATOM 516 C CA . PHE A 1 66 ? 44.556 19.263 3.706 1.00 9.87 460 PHE A CA 1
ATOM 517 C C . PHE A 1 66 ? 45.217 18.183 2.836 1.00 15.75 460 PHE A C 1
ATOM 518 O O . PHE A 1 66 ? 45.094 16.987 3.131 1.00 14.98 460 PHE A O 1
ATOM 526 N N . GLN A 1 67 ? 45.891 18.646 1.771 1.00 15.97 461 GLN A N 1
ATOM 527 C CA A GLN A 1 67 ? 46.541 17.770 0.765 0.60 14.34 461 GLN A CA 1
ATOM 528 C CA B GLN A 1 67 ? 46.536 17.760 0.783 0.40 14.00 461 GLN A CA 1
ATOM 529 C C . GLN A 1 67 ? 47.956 17.368 1.181 1.00 13.80 461 GLN A C 1
ATOM 530 O O . GLN A 1 67 ? 48.809 18.229 1.472 1.00 13.21 461 GLN A O 1
ATOM 541 N N . CYS A 1 68 ? 48.223 16.072 1.207 1.00 9.22 462 CYS A N 1
ATOM 542 C CA . CYS A 1 68 ? 49.594 15.596 1.430 1.00 13.22 462 CYS A CA 1
ATOM 543 C C . CYS A 1 68 ? 50.514 16.027 0.289 1.00 11.86 462 CYS A C 1
ATOM 544 O O . CYS A 1 68 ? 50.165 15.893 -0.873 1.00 12.60 462 CYS A O 1
ATOM 547 N N . GLN A 1 69 ? 51.690 16.557 0.619 1.00 11.44 463 GLN A N 1
ATOM 548 C CA . GLN A 1 69 ? 52.627 16.991 -0.412 1.00 14.96 463 GLN A CA 1
ATOM 549 C C . GLN A 1 69 ? 53.485 15.817 -0.958 1.00 19.92 463 GLN A C 1
ATOM 550 O O . GLN A 1 69 ? 54.166 15.960 -1.993 1.00 22.15 463 GLN A O 1
ATOM 556 N N . LYS A 1 70 ? 53.422 14.654 -0.301 1.00 10.89 464 LYS A N 1
ATOM 557 C CA . LYS A 1 70 ? 54.231 13.477 -0.693 1.00 13.70 464 LYS A CA 1
ATOM 558 C C . LYS A 1 70 ? 53.442 12.347 -1.360 1.00 13.49 464 LYS A C 1
ATOM 559 O O . LYS A 1 70 ? 54.014 11.341 -1.762 1.00 11.30 464 LYS A O 1
ATOM 565 N N . CYS A 1 71 ? 52.120 12.501 -1.437 1.00 13.39 465 CYS A N 1
ATOM 566 C CA . CYS A 1 71 ? 51.263 11.525 -2.106 1.00 10.40 465 CYS A CA 1
ATOM 567 C C . CYS A 1 71 ? 49.914 12.178 -2.440 1.00 11.50 465 CYS A C 1
ATOM 568 O O . CYS A 1 71 ? 49.730 13.373 -2.204 1.00 16.03 465 CYS A O 1
ATOM 571 N N . ASP A 1 72 ? 48.991 11.395 -2.986 1.00 8.38 466 ASP A N 1
ATOM 572 C CA . ASP A 1 72 ? 47.729 1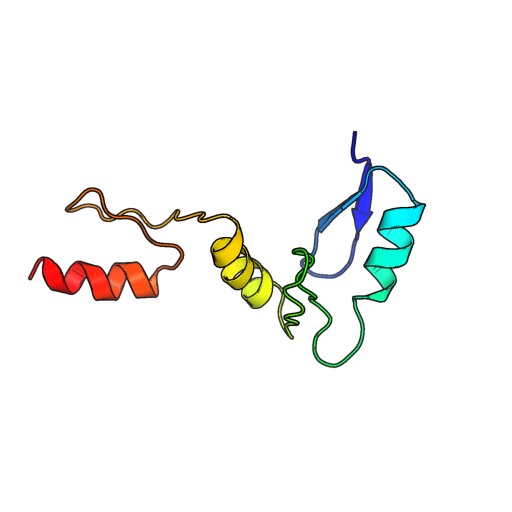1.960 -3.465 1.00 11.46 466 ASP A CA 1
ATOM 573 C C . ASP A 1 72 ? 46.611 11.900 -2.421 1.00 13.39 466 ASP A C 1
ATOM 574 O O . ASP A 1 72 ? 45.469 12.223 -2.735 1.00 16.63 466 ASP A O 1
ATOM 579 N N . ARG A 1 73 ? 46.952 11.503 -1.199 1.00 10.90 467 ARG A N 1
ATOM 580 C CA . ARG A 1 73 ? 45.978 11.447 -0.108 1.00 16.81 467 ARG A CA 1
ATOM 581 C C . ARG A 1 73 ? 45.646 12.848 0.431 1.00 14.40 467 ARG A C 1
ATOM 582 O O . ARG A 1 73 ? 46.504 13.741 0.515 1.00 11.51 467 ARG A O 1
ATOM 590 N N . ALA A 1 74 ? 44.393 13.043 0.836 1.00 13.98 468 ALA A N 1
ATOM 591 C CA . ALA A 1 74 ? 44.003 14.336 1.436 1.00 13.28 468 ALA A CA 1
ATOM 592 C C . ALA A 1 74 ? 43.119 14.107 2.655 1.00 12.81 468 ALA A C 1
ATOM 593 O O . ALA A 1 74 ? 42.526 13.015 2.809 1.00 11.00 468 ALA A O 1
ATOM 595 N N . PHE A 1 75 ? 43.020 15.127 3.499 1.00 11.76 469 PHE A N 1
ATOM 596 C CA . PHE A 1 75 ? 42.327 14.998 4.810 1.00 12.48 469 PHE A CA 1
ATOM 597 C C . PHE A 1 75 ? 41.467 16.175 5.108 1.00 9.07 469 PHE A C 1
ATOM 598 O O . PHE A 1 75 ? 41.715 17.290 4.599 1.00 12.69 469 PHE A O 1
ATOM 606 N N . SER A 1 76 ? 40.483 15.939 5.989 1.00 14.90 470 SER A N 1
ATOM 607 C CA . SER A 1 76 ? 39.616 17.007 6.506 1.00 16.83 470 SER A CA 1
ATOM 608 C C . SER A 1 76 ? 40.254 17.954 7.566 1.00 14.72 470 SER A C 1
ATOM 609 O O . SER A 1 76 ? 39.784 19.080 7.779 1.00 16.87 470 SER A O 1
ATOM 612 N N . ARG A 1 77 ? 41.328 17.501 8.217 1.00 12.34 471 ARG A N 1
ATOM 613 C CA . ARG A 1 77 ? 41.930 18.204 9.333 1.00 13.57 471 ARG A CA 1
ATOM 614 C C . ARG A 1 77 ? 43.438 18.184 9.262 1.00 13.68 471 ARG A C 1
ATOM 615 O O . ARG A 1 77 ? 44.021 17.224 8.720 1.00 12.98 471 ARG A O 1
ATOM 623 N N . SER A 1 78 ? 44.062 19.246 9.783 1.00 11.58 472 SER A N 1
ATOM 624 C CA . SER A 1 78 ? 45.519 19.370 9.793 1.00 15.75 472 SER A CA 1
ATOM 625 C C . SER A 1 78 ? 46.168 18.249 10.616 1.00 15.48 472 SER A C 1
ATOM 626 O O . SER A 1 78 ? 47.242 17.718 10.252 1.00 12.36 472 SER A O 1
ATOM 629 N N . ASP A 1 79 ? 45.529 17.898 11.744 1.00 13.35 473 ASP A N 1
ATOM 630 C CA . ASP A 1 79 ? 46.106 16.866 12.615 1.00 14.60 473 ASP A CA 1
ATOM 631 C C . ASP A 1 79 ? 46.098 15.469 11.997 1.00 13.05 473 ASP A C 1
ATOM 632 O O . ASP A 1 79 ? 47.066 14.682 12.188 1.00 11.72 473 ASP A O 1
ATOM 637 N N . HIS A 1 80 ? 45.048 15.171 11.234 1.00 12.67 474 HIS A N 1
ATOM 638 C CA . HIS A 1 80 ? 44.995 13.950 10.469 1.00 11.47 474 HIS A CA 1
ATOM 639 C C . HIS A 1 80 ? 46.133 13.909 9.414 1.00 11.08 474 HIS A C 1
ATOM 640 O O . HIS A 1 80 ? 46.792 12.877 9.230 1.00 12.85 474 HIS A O 1
ATOM 647 N N . LEU A 1 81 ? 46.350 15.018 8.726 1.00 13.60 475 LEU A N 1
ATOM 648 C CA . LEU A 1 81 ? 47.410 15.057 7.706 1.00 13.81 475 LEU A CA 1
ATOM 649 C C . LEU A 1 81 ? 48.773 14.809 8.403 1.00 15.60 475 LEU A C 1
ATOM 650 O O . LEU A 1 81 ? 49.598 14.020 7.933 1.00 12.57 475 LEU A O 1
ATOM 655 N N . ALA A 1 82 ? 48.998 15.494 9.532 1.00 15.06 476 ALA A N 1
ATOM 656 C CA . ALA A 1 82 ? 50.245 15.344 10.291 1.00 17.02 476 ALA A CA 1
ATOM 657 C C . ALA A 1 82 ? 50.514 13.908 10.781 1.00 12.83 476 ALA A C 1
ATOM 658 O O . ALA A 1 82 ? 51.657 13.441 10.739 1.00 15.22 476 ALA A O 1
ATOM 660 N N . LEU A 1 83 ? 49.470 13.188 11.199 1.00 13.35 477 LEU A N 1
ATOM 661 C CA . LEU A 1 83 ? 49.615 11.774 11.576 1.00 10.94 477 LEU A CA 1
ATOM 662 C C . LEU A 1 83 ? 49.906 10.907 10.331 1.00 13.29 477 LEU A C 1
ATOM 663 O O . LEU A 1 83 ? 50.792 10.059 10.360 1.00 14.34 477 LEU A O 1
ATOM 668 N N . HIS A 1 84 ? 49.189 11.147 9.245 1.00 8.26 478 HIS A N 1
ATOM 669 C CA . HIS A 1 84 ? 49.487 10.513 7.938 1.00 10.45 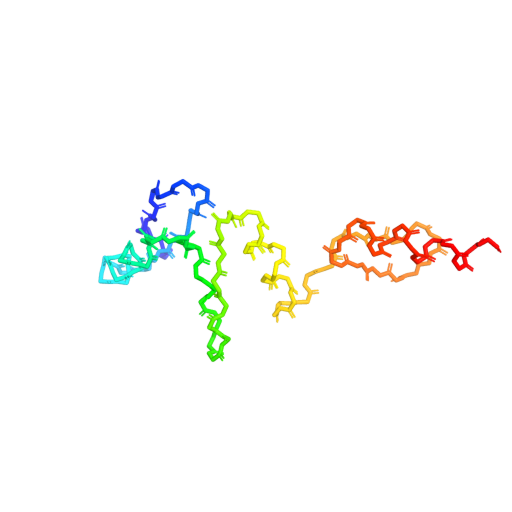478 HIS A CA 1
ATOM 670 C C . HIS A 1 84 ? 50.958 10.653 7.504 1.00 13.47 478 HIS A C 1
ATOM 671 O O . HIS A 1 84 ? 51.610 9.679 7.177 1.00 14.92 478 HIS A O 1
ATOM 678 N N . MET A 1 85 ? 51.457 11.877 7.490 1.00 14.18 479 MET A N 1
ATOM 679 C CA . MET A 1 85 ? 52.833 12.153 7.138 1.00 14.47 479 MET A CA 1
ATOM 680 C C . MET A 1 85 ? 53.867 11.214 7.784 1.00 18.26 479 MET A C 1
ATOM 681 O O . MET A 1 85 ? 54.949 10.991 7.222 1.00 15.58 479 MET A O 1
ATOM 686 N N . LYS A 1 86 ? 53.534 10.636 8.935 1.00 18.56 480 LYS A N 1
ATOM 687 C CA . LYS A 1 86 ? 54.430 9.671 9.605 1.00 19.86 480 LYS A CA 1
ATOM 688 C C . LYS A 1 86 ? 54.620 8.384 8.811 1.00 29.34 480 LYS A C 1
ATOM 689 O O . LYS A 1 86 ? 55.594 7.649 9.027 1.00 28.15 480 LYS A O 1
ATOM 695 N N . ARG A 1 87 ? 53.696 8.110 7.891 1.00 24.48 481 ARG A N 1
ATOM 696 C CA . ARG A 1 87 ? 53.825 6.982 6.979 1.00 28.51 481 ARG A CA 1
ATOM 697 C C . ARG A 1 87 ? 54.927 7.180 5.946 1.00 23.92 481 ARG A C 1
ATOM 698 O O . ARG A 1 87 ? 55.373 6.216 5.340 1.00 25.69 481 ARG A O 1
ATOM 706 N N . HIS A 1 88 ? 55.355 8.428 5.744 1.00 22.80 482 HIS A N 1
ATOM 707 C CA . HIS A 1 88 ? 56.391 8.755 4.769 1.00 25.40 482 HIS A CA 1
ATOM 708 C C . HIS A 1 88 ? 57.785 8.822 5.417 1.00 31.95 482 HIS A C 1
ATOM 709 O O . HIS A 1 88 ? 58.752 9.195 4.746 1.00 33.77 482 HIS A O 1
ATOM 716 N N . PHE A 1 89 ? 57.864 8.461 6.708 1.00 37.23 483 PHE A N 1
ATOM 717 C CA . PHE A 1 89 ? 59.137 8.275 7.420 1.00 40.45 483 PHE A CA 1
ATOM 718 C C . PHE A 1 89 ? 59.622 6.839 7.181 1.00 42.59 483 PHE A C 1
ATOM 719 O O . PHE A 1 89 ? 59.703 6.367 6.046 1.00 43.46 483 PHE A O 1
#

CATH classification: 3.30.160.60